Protein AF-A0A8C5DHE9-F1 (afdb_monomer)

Structure (mmCIF, N/CA/C/O backbone):
data_AF-A0A8C5DHE9-F1
#
_entry.id   AF-A0A8C5DHE9-F1
#
loop_
_atom_site.group_PDB
_atom_site.id
_atom_site.type_symbol
_atom_site.label_atom_id
_atom_site.label_alt_id
_atom_site.label_comp_id
_atom_site.label_asym_id
_atom_site.label_entity_id
_atom_site.label_seq_id
_atom_site.pdbx_PDB_ins_code
_atom_site.Cartn_x
_atom_site.Cartn_y
_a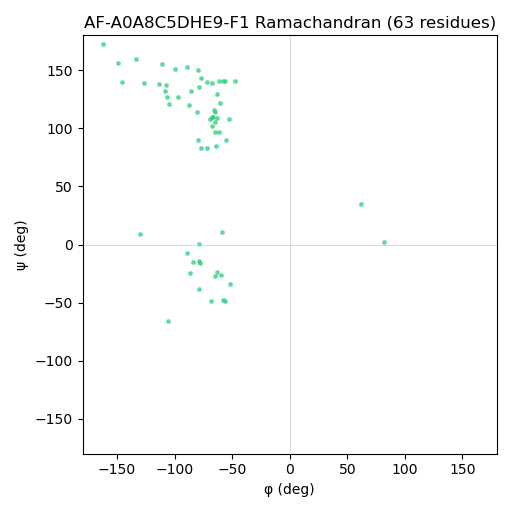tom_site.Cartn_z
_atom_site.occupancy
_atom_site.B_iso_or_equiv
_atom_site.auth_seq_id
_atom_site.auth_comp_id
_atom_site.auth_asym_id
_atom_site.auth_atom_id
_atom_site.pdbx_PDB_model_num
ATOM 1 N N . GLY A 1 1 ? -20.081 34.130 12.970 1.00 34.72 1 GLY A N 1
ATOM 2 C CA . GLY A 1 1 ? -19.007 33.375 13.638 1.00 34.72 1 GLY A CA 1
ATOM 3 C C . GLY A 1 1 ? -18.775 32.135 12.816 1.00 34.72 1 GLY A C 1
ATOM 4 O O . GLY A 1 1 ? -19.752 31.590 12.341 1.00 34.72 1 GLY A O 1
ATOM 5 N N . PHE A 1 2 ? -17.526 31.760 12.551 1.00 40.56 2 PHE A N 1
ATOM 6 C CA . PHE A 1 2 ? -17.221 30.524 11.828 1.00 40.56 2 PHE A CA 1
ATOM 7 C C . PHE A 1 2 ? -17.574 29.347 12.745 1.00 40.56 2 PHE A C 1
ATOM 9 O O . PHE A 1 2 ? -16.917 29.151 13.771 1.00 40.56 2 PHE A O 1
ATOM 16 N N . ASP A 1 3 ? -18.649 28.632 12.424 1.00 45.72 3 ASP A N 1
ATOM 17 C CA . ASP A 1 3 ? -19.117 27.495 13.206 1.00 45.72 3 ASP A CA 1
ATOM 18 C C . ASP A 1 3 ? -18.086 26.367 13.132 1.00 45.72 3 ASP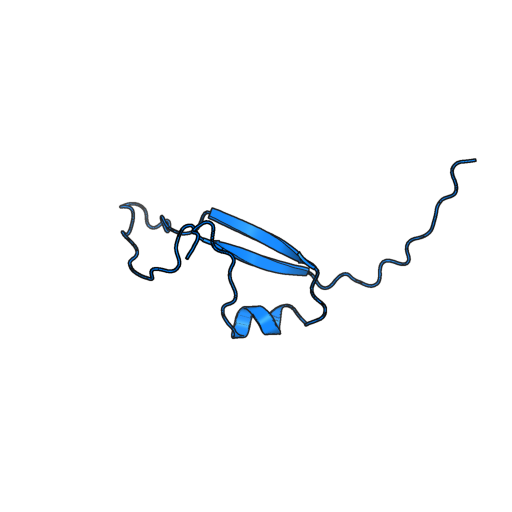 A C 1
ATOM 20 O O . ASP A 1 3 ? -17.789 25.805 12.075 1.00 45.72 3 ASP A O 1
ATOM 24 N N . LYS A 1 4 ? -17.500 26.055 14.290 1.00 49.66 4 LYS A N 1
ATOM 25 C CA . LYS A 1 4 ? -16.653 24.884 14.491 1.00 49.66 4 LYS A CA 1
ATOM 26 C C . LYS A 1 4 ? -17.559 23.657 14.482 1.00 49.66 4 LYS A C 1
ATOM 28 O O . LYS A 1 4 ? -17.961 23.186 15.542 1.00 49.66 4 LYS A O 1
ATOM 33 N N . ASN A 1 5 ? -17.885 23.150 13.295 1.00 46.44 5 ASN A N 1
ATOM 34 C CA . ASN A 1 5 ? -18.434 21.807 13.158 1.00 46.44 5 ASN A CA 1
ATOM 35 C C . ASN A 1 5 ? -17.382 20.823 13.677 1.00 46.44 5 ASN A C 1
ATOM 37 O O . ASN A 1 5 ? -16.423 20.475 12.990 1.00 46.44 5 ASN A O 1
ATOM 41 N N . THR A 1 6 ? -17.557 20.427 14.932 1.00 51.59 6 THR A N 1
ATOM 42 C CA . THR A 1 6 ? -16.938 19.277 15.574 1.00 51.59 6 THR A CA 1
ATOM 43 C C . THR A 1 6 ? -17.252 18.037 14.749 1.00 51.59 6 THR A C 1
ATOM 45 O O . THR A 1 6 ? -18.266 17.376 14.965 1.00 51.59 6 THR A O 1
ATOM 48 N N . VAL A 1 7 ? -16.389 17.724 13.784 1.00 57.62 7 VAL A N 1
ATOM 49 C CA . VAL A 1 7 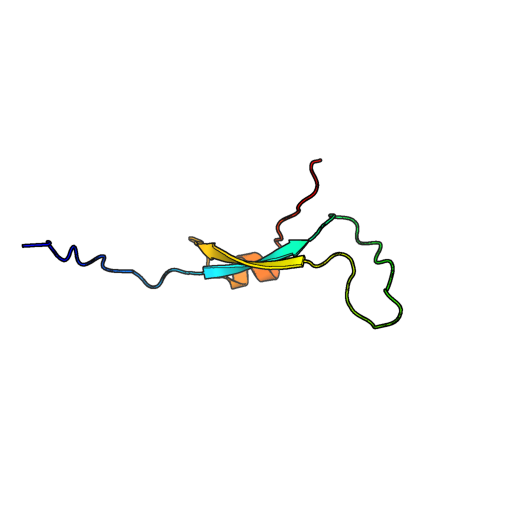? -16.291 16.370 13.251 1.00 57.62 7 VAL A CA 1
ATOM 50 C C . VAL A 1 7 ? -15.791 15.528 14.415 1.00 57.62 7 VAL A C 1
ATOM 52 O O . VAL A 1 7 ? -14.639 15.633 14.828 1.00 57.62 7 VAL A O 1
ATOM 55 N N . THR A 1 8 ? -16.683 14.745 15.009 1.00 48.81 8 THR A N 1
ATOM 56 C CA . THR A 1 8 ? -16.292 13.623 15.854 1.00 48.81 8 THR A CA 1
ATOM 57 C C . THR A 1 8 ? -15.561 12.638 14.940 1.00 48.81 8 THR A C 1
ATOM 59 O O . THR A 1 8 ? -16.183 11.758 14.354 1.00 48.81 8 THR A O 1
ATOM 62 N N . GLU A 1 9 ? -14.258 12.837 14.720 1.00 55.28 9 GLU A N 1
ATOM 63 C CA . GLU A 1 9 ? -13.422 11.856 14.030 1.00 55.28 9 GLU A CA 1
ATOM 64 C C . GLU A 1 9 ? -13.375 10.615 14.920 1.00 55.28 9 GLU A C 1
ATOM 66 O O . GLU A 1 9 ? -12.594 10.524 15.867 1.00 55.28 9 G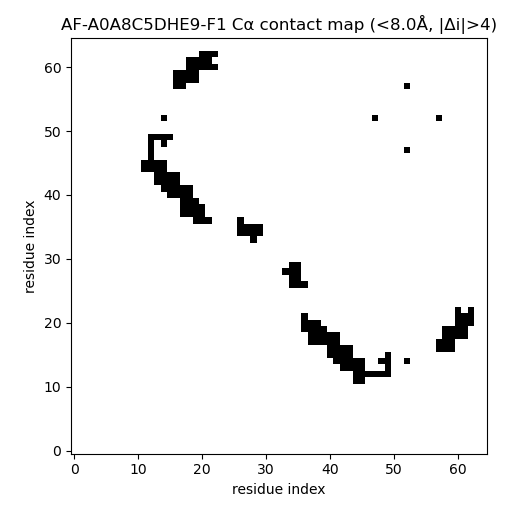LU A O 1
ATOM 71 N N . ALA A 1 10 ? -14.238 9.638 14.628 1.00 58.38 10 ALA A N 1
ATOM 72 C CA . ALA A 1 10 ? -13.923 8.260 14.963 1.00 58.38 10 ALA A CA 1
ATOM 73 C C . ALA A 1 10 ? -12.484 7.998 14.487 1.00 58.38 10 ALA A C 1
ATOM 75 O O . ALA A 1 10 ? -12.121 8.512 13.423 1.00 58.38 10 ALA A O 1
ATOM 76 N N . PRO A 1 11 ? -11.655 7.253 15.242 1.00 58.53 11 PRO A N 1
ATOM 77 C CA . PRO A 1 11 ? -10.294 6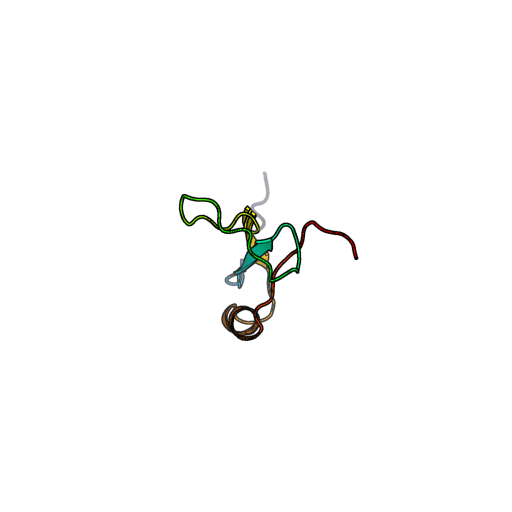.966 14.814 1.00 58.53 11 PRO A CA 1
ATOM 78 C C . PRO A 1 11 ? -10.353 6.379 13.402 1.00 58.53 11 PRO A C 1
ATOM 80 O O . PRO A 1 11 ? -10.860 5.275 13.208 1.00 58.53 11 PRO A O 1
ATOM 83 N N . GLN A 1 12 ? -9.920 7.157 12.405 1.00 71.88 12 GLN A N 1
ATOM 84 C CA . GLN A 1 12 ? -9.939 6.705 11.023 1.00 71.88 12 GLN A CA 1
ATOM 85 C C . GLN A 1 12 ? -8.965 5.536 10.932 1.00 71.88 12 GLN A C 1
ATOM 87 O O . GLN A 1 12 ? -7.759 5.696 11.134 1.00 71.88 12 GLN A O 1
ATOM 92 N N . ASN A 1 13 ? -9.488 4.344 10.655 1.00 88.06 13 ASN A N 1
ATOM 93 C CA . ASN A 1 13 ? -8.650 3.204 10.331 1.00 88.06 13 ASN A CA 1
ATOM 94 C C . ASN A 1 13 ? -7.980 3.506 8.989 1.00 88.06 13 ASN A C 1
ATOM 96 O O . ASN A 1 13 ? -8.636 3.571 7.950 1.00 88.06 13 ASN A O 1
ATOM 100 N N . LEU A 1 14 ? -6.669 3.738 9.031 1.00 94.88 14 LEU A N 1
ATOM 101 C CA . LEU A 1 14 ? -5.856 4.030 7.859 1.00 94.88 14 LEU A CA 1
ATOM 102 C C . LEU A 1 14 ? -4.997 2.817 7.524 1.00 94.88 14 LEU A C 1
ATOM 104 O O . LEU A 1 14 ? -4.245 2.323 8.365 1.00 94.88 14 LEU A O 1
ATOM 108 N N . TYR A 1 15 ? -5.081 2.363 6.280 1.00 95.75 15 TYR A N 1
ATOM 109 C CA . TYR A 1 15 ? -4.185 1.358 5.733 1.00 95.75 15 TYR A CA 1
ATOM 110 C C . TYR A 1 15 ? -3.060 2.035 4.950 1.00 95.75 15 TYR A C 1
ATOM 112 O O . TYR A 1 15 ? -3.311 2.844 4.060 1.00 95.75 15 TYR A O 1
ATOM 120 N N . GLU A 1 16 ? -1.814 1.698 5.277 1.00 96.69 16 GLU A N 1
ATOM 121 C CA . GLU A 1 16 ? -0.641 2.107 4.510 1.00 96.69 16 GLU A CA 1
ATOM 122 C C . GLU A 1 16 ? -0.489 1.197 3.282 1.00 96.69 16 GLU A C 1
ATOM 124 O O . GLU A 1 16 ? 0.115 0.125 3.338 1.00 96.69 16 GLU A O 1
ATOM 129 N N . CYS A 1 17 ? -1.112 1.611 2.181 1.00 96.31 17 CYS A N 1
ATOM 130 C CA . CYS A 1 17 ? -1.182 0.854 0.940 1.00 96.31 17 CYS A CA 1
ATOM 131 C C . CYS A 1 17 ? 0.036 1.153 0.050 1.00 96.31 17 CYS A C 1
ATOM 133 O O . CYS A 1 17 ? 0.228 2.314 -0.333 1.00 96.31 17 CYS A O 1
ATOM 135 N N . PRO A 1 18 ? 0.860 0.151 -0.309 1.00 95.31 18 PRO A N 1
ATOM 136 C CA . PRO A 1 18 ? 1.997 0.359 -1.196 1.00 95.31 18 PRO A CA 1
ATOM 137 C C . PRO A 1 18 ? 1.536 0.596 -2.640 1.00 95.31 18 PRO A C 1
ATOM 139 O O . PRO A 1 18 ? 0.632 -0.075 -3.138 1.00 95.31 18 PRO A O 1
ATOM 142 N N . LEU A 1 19 ? 2.190 1.533 -3.321 1.00 93.06 19 LEU A N 1
ATOM 143 C CA . LEU A 1 19 ? 2.016 1.836 -4.737 1.00 93.06 19 LEU A CA 1
ATOM 144 C C . LEU A 1 19 ? 3.201 1.280 -5.531 1.00 93.06 19 LEU A C 1
ATOM 146 O O . LEU A 1 19 ? 4.352 1.674 -5.304 1.00 93.06 19 LEU A O 1
ATOM 150 N N . TYR A 1 20 ? 2.910 0.398 -6.484 1.00 92.44 20 TYR A N 1
ATOM 151 C CA . TYR A 1 20 ? 3.894 -0.151 -7.414 1.00 92.44 20 TYR A CA 1
ATOM 152 C C . TYR A 1 20 ? 3.667 0.353 -8.842 1.00 92.44 20 TYR A C 1
ATOM 154 O O . TYR A 1 20 ? 2.555 0.717 -9.226 1.00 92.44 20 TYR A O 1
ATOM 162 N N . LYS A 1 21 ? 4.726 0.354 -9.657 1.00 88.38 21 LYS A N 1
ATOM 163 C CA . LYS A 1 21 ? 4.619 0.661 -11.089 1.00 88.38 21 LYS A CA 1
ATOM 164 C C . LYS A 1 21 ? 3.863 -0.435 -11.832 1.00 88.38 21 LYS A C 1
ATOM 166 O O . LYS A 1 21 ? 2.937 -0.115 -12.569 1.00 88.38 21 LYS A O 1
ATOM 171 N N . THR A 1 22 ? 4.235 -1.696 -11.616 1.00 86.75 22 THR A N 1
ATOM 172 C CA . THR A 1 22 ? 3.670 -2.865 -12.299 1.00 86.75 22 THR A CA 1
ATOM 173 C C . THR A 1 22 ? 3.320 -4.004 -11.338 1.00 86.75 22 THR A C 1
ATOM 175 O O . THR A 1 22 ? 3.844 -4.077 -10.225 1.00 86.75 22 THR A O 1
ATOM 178 N N . SER A 1 23 ? 2.436 -4.917 -11.756 1.00 86.06 23 SER A N 1
ATOM 179 C CA . SER A 1 23 ? 2.104 -6.143 -11.003 1.00 86.06 23 SER A CA 1
ATOM 180 C C . SER A 1 23 ? 3.157 -7.243 -11.155 1.00 86.06 23 SER A C 1
ATOM 182 O O . SER A 1 23 ? 3.151 -8.222 -10.402 1.00 86.06 23 SER A O 1
ATOM 184 N N . GLU A 1 24 ? 4.061 -7.111 -12.129 1.00 80.62 24 GLU A N 1
ATOM 185 C CA . GLU A 1 24 ? 5.066 -8.123 -12.407 1.00 80.62 24 GLU A CA 1
ATOM 186 C C . GLU A 1 24 ? 6.019 -8.298 -11.224 1.00 80.62 24 GLU A C 1
ATOM 188 O O . GLU A 1 24 ? 6.652 -7.368 -10.725 1.00 80.62 24 GLU A O 1
ATOM 193 N N . ARG A 1 25 ? 6.190 -9.556 -10.816 1.00 64.88 25 ARG A N 1
ATOM 194 C CA . ARG A 1 25 ? 7.159 -9.944 -9.782 1.00 64.88 25 ARG A CA 1
ATOM 195 C C . ARG A 1 25 ? 8.597 -10.023 -10.302 1.00 64.88 25 ARG A C 1
ATOM 197 O O . ARG A 1 25 ? 9.501 -10.358 -9.538 1.00 64.88 25 ARG A O 1
ATOM 204 N N . LYS A 1 26 ? 8.832 -9.731 -11.587 1.00 60.50 26 LYS A N 1
ATOM 205 C CA . LYS A 1 26 ? 10.169 -9.698 -12.189 1.00 60.50 26 LYS A CA 1
ATOM 206 C C . LYS A 1 26 ? 10.883 -8.412 -11.782 1.00 60.50 26 LYS A C 1
ATOM 208 O O . LYS A 1 26 ? 10.896 -7.425 -12.506 1.00 60.50 26 LYS A O 1
ATOM 213 N N . GLY A 1 27 ? 11.482 -8.420 -10.597 1.00 55.41 27 GLY A N 1
ATOM 214 C CA . GLY A 1 27 ? 12.375 -7.349 -10.182 1.00 55.41 27 GLY A CA 1
ATOM 215 C C . GLY A 1 27 ? 13.641 -7.361 -11.034 1.00 55.41 27 GLY A C 1
ATOM 216 O O . GLY A 1 27 ? 14.483 -8.240 -10.867 1.00 55.41 27 GLY A O 1
ATOM 217 N N . THR A 1 28 ? 13.829 -6.371 -11.907 1.00 52.53 28 THR A N 1
ATOM 218 C CA . THR A 1 28 ? 15.193 -5.965 -12.257 1.00 52.53 28 THR A CA 1
ATOM 219 C C . THR A 1 28 ? 15.775 -5.351 -10.991 1.00 52.53 28 THR A C 1
ATOM 221 O O . THR A 1 28 ? 15.401 -4.242 -10.602 1.00 52.53 28 THR A O 1
ATOM 224 N N . LEU A 1 29 ? 16.605 -6.124 -10.289 1.00 55.78 29 LEU A N 1
ATOM 225 C CA . LEU A 1 29 ? 17.321 -5.661 -9.110 1.00 55.78 29 LEU A CA 1
ATOM 226 C C . LEU A 1 29 ? 18.255 -4.532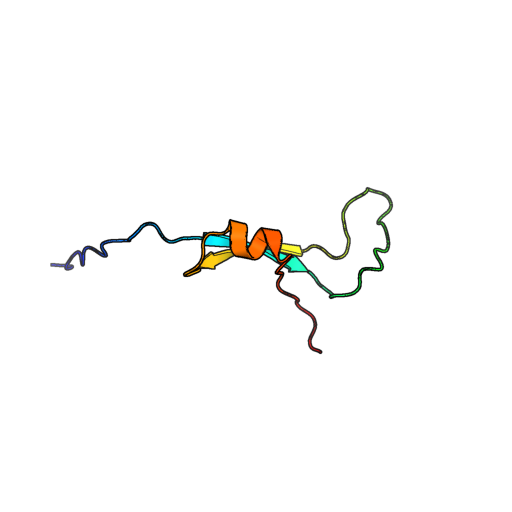 -9.564 1.00 55.78 29 LEU A C 1
ATOM 228 O O . LEU A 1 29 ? 19.226 -4.782 -10.277 1.00 55.78 29 LEU A O 1
ATOM 232 N 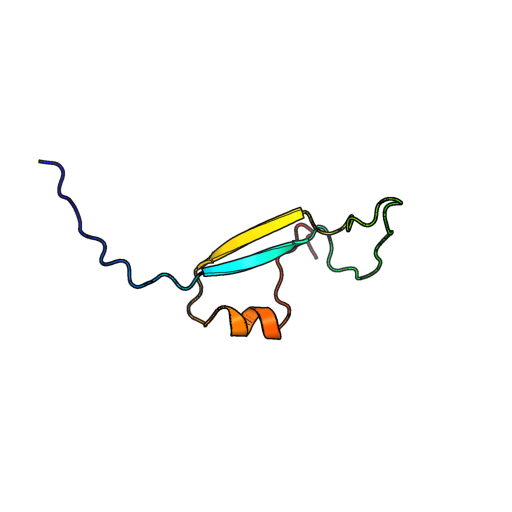N . SER A 1 30 ? 17.952 -3.285 -9.196 1.00 53.75 30 SER A N 1
ATOM 233 C CA . SER A 1 30 ? 18.923 -2.198 -9.327 1.00 53.75 30 SER A CA 1
ATOM 234 C C . SER A 1 30 ? 20.163 -2.584 -8.532 1.00 53.75 30 SER A C 1
ATOM 236 O O . SER A 1 30 ? 20.039 -3.101 -7.421 1.00 53.75 30 SER A O 1
ATOM 238 N N . THR A 1 31 ? 21.351 -2.292 -9.050 1.00 58.00 31 THR A N 1
ATOM 239 C CA . THR A 1 31 ? 22.669 -2.597 -8.459 1.00 58.00 31 THR A CA 1
ATOM 240 C C . THR A 1 31 ? 22.928 -1.992 -7.064 1.00 58.00 31 THR A C 1
ATOM 242 O O . THR A 1 31 ? 24.038 -2.076 -6.553 1.00 58.00 31 THR A O 1
ATOM 245 N N . THR A 1 32 ? 21.912 -1.434 -6.402 1.00 61.81 32 THR A N 1
ATOM 246 C CA . THR A 1 32 ? 21.949 -0.858 -5.050 1.00 61.81 32 THR A CA 1
ATOM 247 C C . THR A 1 32 ? 20.836 -1.364 -4.113 1.00 61.81 32 THR A C 1
ATOM 249 O O . THR A 1 32 ? 20.679 -0.833 -3.019 1.00 61.81 32 THR A O 1
ATOM 252 N N . GLY A 1 33 ? 20.053 -2.387 -4.490 1.00 54.44 33 GLY A N 1
ATOM 253 C CA . GLY A 1 33 ? 19.109 -3.062 -3.575 1.00 54.44 33 GLY A CA 1
ATOM 254 C C . GLY A 1 33 ? 17.753 -2.373 -3.356 1.00 54.44 33 GLY A C 1
ATOM 255 O O . GLY A 1 33 ? 16.917 -2.895 -2.622 1.00 54.44 33 GLY A O 1
ATOM 256 N N . HIS A 1 34 ? 17.485 -1.245 -4.018 1.00 61.53 34 HIS A N 1
ATOM 257 C CA . HIS A 1 34 ? 16.154 -0.631 -4.038 1.00 61.53 34 HIS A CA 1
ATOM 258 C C . HIS A 1 34 ? 15.293 -1.249 -5.145 1.00 61.53 34 HIS A C 1
ATOM 260 O O .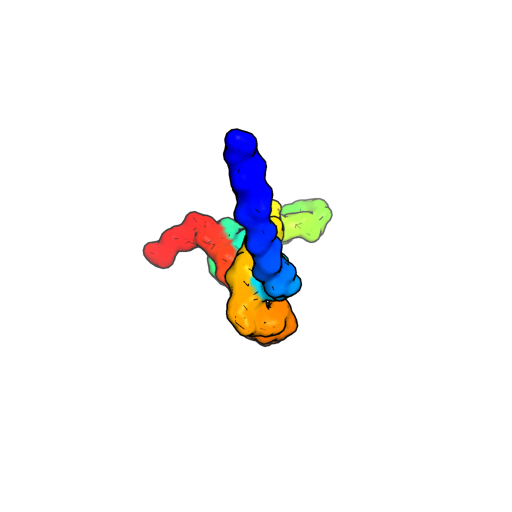 HIS A 1 34 ? 15.726 -1.366 -6.294 1.00 61.53 34 HIS A O 1
ATOM 266 N N . SER A 1 35 ? 14.058 -1.633 -4.803 1.00 65.44 35 SER A N 1
ATOM 267 C CA . SER A 1 35 ? 13.083 -2.123 -5.780 1.00 65.44 35 SER A CA 1
ATOM 268 C C . SER A 1 35 ? 12.815 -1.035 -6.812 1.00 65.44 35 SER A C 1
ATOM 270 O O . SER A 1 35 ? 12.350 0.047 -6.462 1.00 65.44 35 SER A O 1
ATOM 272 N N . THR A 1 36 ? 13.058 -1.325 -8.091 1.00 76.25 36 THR A N 1
ATOM 273 C CA . THR A 1 36 ? 12.620 -0.430 -9.165 1.00 76.25 36 THR A CA 1
ATOM 274 C C . THR A 1 36 ? 11.112 -0.324 -9.207 1.00 76.25 36 THR A C 1
ATOM 276 O O . THR A 1 36 ? 10.634 0.665 -9.730 1.00 76.25 36 THR A O 1
ATOM 279 N N . ASN A 1 37 ? 10.363 -1.299 -8.692 1.00 83.12 37 ASN A N 1
ATOM 280 C CA . ASN A 1 37 ? 8.919 -1.362 -8.860 1.00 83.12 37 ASN A CA 1
ATOM 281 C C . ASN A 1 37 ? 8.147 -0.567 -7.789 1.00 83.12 37 ASN A C 1
ATOM 283 O O . ASN A 1 37 ? 7.028 -0.141 -8.043 1.00 83.12 37 ASN A O 1
ATOM 287 N N . PHE A 1 38 ? 8.725 -0.337 -6.607 1.00 89.19 38 PHE A N 1
ATOM 288 C CA . PHE A 1 38 ? 8.081 0.442 -5.541 1.00 89.19 38 PHE A CA 1
ATOM 289 C C . PHE A 1 38 ? 8.190 1.947 -5.796 1.00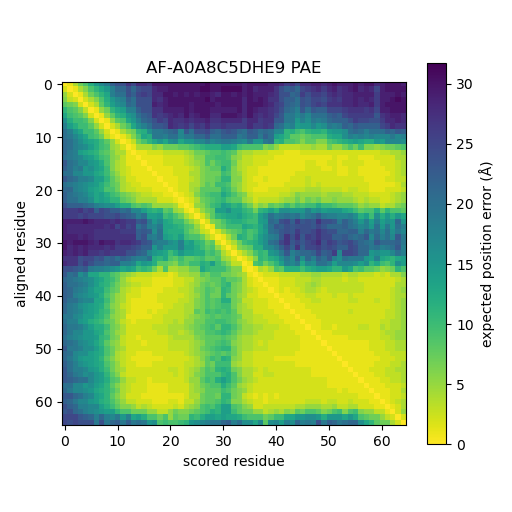 89.19 38 PHE A C 1
ATOM 291 O O . PHE A 1 38 ? 9.264 2.435 -6.148 1.00 89.19 38 PHE A O 1
ATOM 298 N N . ILE A 1 39 ? 7.089 2.674 -5.595 1.00 89.69 39 ILE A N 1
ATOM 299 C CA . ILE A 1 39 ? 7.059 4.138 -5.685 1.00 89.69 39 ILE A CA 1
ATOM 300 C C . ILE A 1 39 ? 6.976 4.745 -4.281 1.00 89.69 39 ILE A C 1
ATOM 302 O O . ILE A 1 39 ? 7.897 5.440 -3.857 1.00 89.69 39 ILE A O 1
ATOM 306 N N . LEU A 1 40 ? 5.866 4.509 -3.575 1.00 92.81 40 LEU A N 1
ATOM 307 C CA . LEU A 1 40 ? 5.563 5.092 -2.263 1.00 92.81 40 LEU A CA 1
ATOM 308 C C . LEU A 1 40 ? 4.457 4.307 -1.553 1.00 92.81 40 LEU A C 1
ATOM 310 O O . LEU A 1 40 ? 3.810 3.461 -2.165 1.00 92.81 40 LEU A O 1
ATOM 314 N N . SER A 1 41 ? 4.192 4.635 -0.290 1.00 94.06 41 SER A N 1
ATOM 315 C CA . SER A 1 41 ? 3.003 4.171 0.430 1.00 94.06 41 SER A CA 1
ATOM 316 C C . SER A 1 41 ? 2.002 5.309 0.621 1.00 94.06 41 SER A C 1
ATOM 318 O O . SER A 1 41 ? 2.386 6.427 0.969 1.00 94.06 41 SER A O 1
ATOM 320 N N . MET A 1 42 ? 0.714 5.030 0.420 1.00 94.50 42 MET A N 1
ATOM 321 C CA . MET A 1 42 ? -0.379 5.985 0.611 1.00 94.50 42 MET A CA 1
ATOM 322 C C . MET A 1 42 ? -1.272 5.545 1.769 1.00 94.50 42 MET A C 1
ATOM 324 O O . MET A 1 42 ? -1.612 4.371 1.887 1.00 94.50 42 MET A O 1
ATOM 328 N N . LYS A 1 43 ? -1.689 6.494 2.611 1.00 95.06 43 LYS A N 1
ATOM 329 C CA . LYS A 1 43 ? -2.675 6.230 3.664 1.00 95.06 43 LYS A CA 1
ATOM 330 C C . LYS A 1 43 ? -4.073 6.259 3.061 1.00 95.06 43 LYS A C 1
ATOM 332 O O . LYS A 1 43 ? -4.519 7.312 2.613 1.00 95.06 43 LYS A O 1
ATOM 337 N N . LEU A 1 44 ? -4.744 5.114 3.059 1.00 94.25 44 LEU A N 1
ATOM 338 C CA . LEU A 1 44 ? -6.109 4.969 2.566 1.00 94.25 44 LEU A CA 1
ATOM 339 C C . LEU A 1 44 ? -7.071 4.762 3.742 1.00 94.25 44 LEU A C 1
ATOM 341 O O . LEU A 1 44 ? -6.789 3.911 4.592 1.00 94.25 44 LEU A O 1
ATOM 345 N N . PRO A 1 45 ? -8.197 5.495 3.807 1.00 94.50 45 PRO A N 1
ATOM 346 C CA . PRO A 1 45 ? -9.262 5.171 4.748 1.00 94.50 45 PRO A CA 1
ATOM 347 C C . PRO A 1 45 ? -9.815 3.774 4.449 1.00 94.50 45 PRO A C 1
ATOM 349 O O . PRO A 1 45 ? -9.940 3.377 3.289 1.00 94.50 45 PRO A O 1
ATOM 352 N N . THR A 1 46 ? -10.119 3.010 5.495 1.00 92.69 46 THR A N 1
ATOM 353 C CA . THR A 1 46 ? -10.622 1.638 5.378 1.00 92.69 46 THR A CA 1
ATOM 354 C C . THR A 1 46 ? -11.620 1.313 6.482 1.00 92.69 46 THR A C 1
ATOM 356 O O . THR A 1 46 ? -11.387 1.608 7.650 1.00 92.69 46 THR A O 1
ATOM 359 N N . ASP A 1 47 ? -12.687 0.598 6.128 1.00 93.81 47 ASP A N 1
ATOM 360 C CA . ASP A 1 47 ? -13.654 0.062 7.096 1.00 93.81 47 ASP A CA 1
ATOM 361 C C . ASP A 1 47 ? -13.143 -1.206 7.805 1.00 93.81 47 ASP A C 1
ATOM 363 O O . ASP A 1 47 ? -13.673 -1.624 8.833 1.00 93.81 47 ASP A O 1
ATOM 367 N N . GLN A 1 48 ? -12.097 -1.836 7.262 1.00 93.25 48 GLN A N 1
ATOM 368 C CA . GLN A 1 48 ? -11.437 -3.011 7.836 1.00 93.25 48 GLN A CA 1
ATOM 369 C C . GLN A 1 48 ? -10.153 -2.623 8.589 1.00 93.25 48 GLN A C 1
ATOM 371 O O . GLN A 1 48 ? -9.479 -1.671 8.181 1.00 93.25 48 GLN A O 1
ATOM 376 N N . PRO A 1 49 ? -9.740 -3.382 9.626 1.00 93.44 49 PRO A N 1
ATOM 377 C CA . PRO A 1 49 ? -8.441 -3.196 10.268 1.00 93.44 49 PRO A CA 1
ATOM 378 C C . PRO A 1 49 ? -7.294 -3.311 9.248 1.00 93.44 49 PRO A C 1
ATOM 380 O O . PRO A 1 49 ? -7.338 -4.216 8.412 1.00 93.44 49 PRO A O 1
ATOM 383 N N . PRO A 1 50 ? -6.230 -2.491 9.324 1.00 93.69 50 PRO A N 1
ATOM 384 C CA . PRO A 1 50 ? -5.125 -2.513 8.355 1.00 93.69 50 PRO A CA 1
ATOM 385 C C . PRO A 1 50 ? -4.507 -3.903 8.130 1.00 93.69 50 PRO A C 1
ATOM 387 O O . PRO A 1 50 ? -4.135 -4.258 7.011 1.00 93.69 50 PRO A O 1
ATOM 390 N N . GLN A 1 51 ? -4.464 -4.742 9.171 1.00 94.62 51 GLN A N 1
ATOM 391 C CA . GLN A 1 51 ? -3.966 -6.119 9.103 1.00 94.62 51 GLN A CA 1
ATOM 392 C C . GLN A 1 51 ? -4.751 -6.992 8.113 1.00 94.62 51 GLN A C 1
ATOM 394 O O . GLN A 1 51 ? -4.189 -7.956 7.591 1.00 94.62 51 GLN A O 1
ATOM 399 N N . HIS A 1 52 ? -6.023 -6.678 7.847 1.00 95.81 52 HIS A N 1
ATOM 400 C CA . HIS A 1 52 ? -6.830 -7.347 6.826 1.00 95.81 52 HIS A CA 1
ATOM 401 C C . HIS A 1 52 ? -6.164 -7.242 5.448 1.00 95.81 52 HIS A C 1
ATOM 403 O O . HIS A 1 52 ? -6.008 -8.246 4.754 1.00 95.81 52 HIS A O 1
ATOM 409 N N . TRP A 1 53 ? -5.731 -6.037 5.078 1.00 96.88 53 TRP A N 1
ATOM 410 C CA . TRP A 1 53 ? -5.136 -5.742 3.776 1.00 96.88 53 TRP A CA 1
ATOM 411 C C . TRP A 1 53 ? -3.679 -6.181 3.688 1.00 96.88 53 TRP A C 1
ATOM 413 O O . TRP A 1 53 ? -3.285 -6.770 2.682 1.00 96.88 53 TRP A O 1
ATOM 423 N N . VAL A 1 54 ? -2.916 -6.014 4.776 1.00 94.38 54 VAL A N 1
ATOM 424 C CA . VAL A 1 54 ? -1.536 -6.520 4.879 1.00 94.38 54 VAL A CA 1
ATOM 425 C C . VAL A 1 54 ? -1.490 -8.029 4.630 1.00 94.38 54 VAL A C 1
ATOM 427 O O . VAL A 1 54 ? -0.713 -8.491 3.799 1.00 94.38 54 VAL A O 1
ATOM 430 N N . LYS A 1 55 ? -2.358 -8.810 5.291 1.00 96.12 55 LYS A N 1
ATOM 431 C CA . LYS A 1 55 ? -2.402 -10.277 5.128 1.00 96.12 55 LYS A CA 1
ATOM 432 C C . LYS A 1 55 ? -2.806 -10.719 3.720 1.00 96.12 55 LYS A C 1
ATOM 434 O O . LYS A 1 55 ? -2.442 -11.813 3.304 1.00 96.12 55 LYS A O 1
ATOM 439 N N . ARG A 1 56 ? -3.567 -9.891 3.003 1.00 96.00 56 ARG A N 1
ATOM 440 C CA . ARG A 1 56 ? -4.004 -10.156 1.625 1.00 96.00 56 ARG A CA 1
ATOM 441 C C . ARG A 1 56 ? -3.015 -9.648 0.576 1.00 96.00 56 ARG A C 1
ATOM 443 O O . ARG A 1 56 ? -3.202 -9.947 -0.597 1.00 96.00 56 ARG A O 1
ATOM 450 N N . GLY A 1 57 ? -1.982 -8.907 0.984 1.00 94.19 57 GLY A N 1
ATOM 451 C CA . GLY A 1 57 ? -0.997 -8.331 0.073 1.00 94.19 57 GLY A CA 1
ATOM 452 C C . GLY A 1 57 ? -1.608 -7.336 -0.913 1.00 94.19 57 GLY A C 1
ATOM 453 O O . GLY A 1 57 ? -1.188 -7.300 -2.067 1.00 94.19 57 GLY A O 1
ATOM 454 N N . VAL A 1 58 ? -2.624 -6.578 -0.487 1.00 95.38 58 VAL A N 1
ATOM 455 C CA . VAL A 1 58 ? -3.248 -5.564 -1.347 1.00 95.38 58 VAL A CA 1
ATOM 456 C C . VAL A 1 58 ? -2.265 -4.428 -1.609 1.00 95.38 58 VAL A C 1
ATOM 458 O O . VAL A 1 58 ? -1.539 -3.998 -0.719 1.00 95.38 58 VAL A O 1
ATOM 461 N N . ALA A 1 59 ? -2.237 -3.956 -2.849 1.00 94.56 59 ALA A N 1
ATOM 462 C CA . ALA A 1 59 ? -1.389 -2.864 -3.291 1.00 94.56 59 ALA A CA 1
ATOM 463 C C . ALA A 1 59 ? -2.087 -2.095 -4.415 1.00 94.56 59 ALA A C 1
ATOM 465 O O . ALA A 1 59 ? -2.928 -2.652 -5.124 1.00 94.56 59 ALA A O 1
ATOM 466 N N . MET A 1 60 ? -1.715 -0.833 -4.595 1.00 94.56 60 MET A N 1
ATOM 467 C CA . MET A 1 60 ? -2.097 -0.048 -5.766 1.00 94.56 60 MET A CA 1
ATOM 468 C C . MET A 1 60 ? -1.066 -0.216 -6.880 1.00 94.56 60 MET A C 1
ATOM 470 O O . MET A 1 60 ? 0.122 -0.425 -6.621 1.00 94.56 60 MET A O 1
ATOM 474 N N . LEU A 1 61 ? -1.521 -0.060 -8.120 1.00 93.44 61 LEU A N 1
ATOM 475 C CA . LEU A 1 61 ? -0.696 -0.135 -9.318 1.00 93.44 61 LEU A CA 1
ATOM 476 C C . LEU A 1 61 ? -0.885 1.127 -10.165 1.00 93.44 61 LEU A C 1
ATOM 478 O O . LEU A 1 61 ? -2.007 1.604 -10.309 1.00 93.44 61 LEU A O 1
ATOM 482 N N . CYS A 1 62 ? 0.200 1.659 -10.732 1.00 89.88 62 CYS A N 1
ATOM 483 C CA . CYS A 1 62 ? 0.134 2.752 -11.713 1.00 89.88 62 CYS A CA 1
ATOM 484 C C . CYS A 1 62 ? -0.115 2.269 -13.150 1.00 89.88 62 CYS A C 1
ATOM 486 O O . CYS A 1 62 ? -0.410 3.087 -14.018 1.00 89.88 62 CYS A O 1
ATOM 488 N N . GLN A 1 63 ? 0.063 0.976 -13.421 1.00 85.38 63 GLN A N 1
ATOM 489 C CA . GLN A 1 63 ? -0.227 0.390 -14.726 1.00 85.38 63 GLN A CA 1
ATOM 490 C C . GLN A 1 63 ? -1.737 0.198 -14.913 1.00 85.38 63 GLN A C 1
ATOM 492 O O . GLN A 1 63 ? -2.441 -0.193 -13.982 1.00 85.38 63 GLN A O 1
ATOM 497 N N . ASN A 1 64 ? -2.203 0.419 -16.137 1.00 76.62 64 ASN A N 1
ATOM 498 C CA . ASN A 1 64 ? -3.503 -0.076 -16.573 1.00 76.62 64 ASN A CA 1
ATOM 499 C C . ASN A 1 64 ? -3.360 -1.564 -16.946 1.00 76.62 64 ASN A C 1
ATOM 501 O O . ASN A 1 64 ? -2.273 -1.977 -17.359 1.00 76.62 64 ASN A O 1
ATOM 505 N N . GLU A 1 65 ? -4.426 -2.350 -16.775 1.00 64.44 65 GLU A N 1
ATOM 506 C CA . GLU A 1 65 ? -4.522 -3.696 -17.372 1.00 64.44 65 GLU A CA 1
ATOM 507 C C . GLU A 1 65 ? -4.635 -3.638 -18.899 1.00 64.44 65 GLU A C 1
ATOM 509 O O . GLU A 1 65 ? -5.250 -2.675 -19.418 1.00 64.44 65 GLU A O 1
#

InterPro domains:
  IPR026983 Dynein heavy chain [PTHR46961] (10-63)
  IPR041228 Dynein heavy chain, C-terminal domain [PF18199] (9-62)
  IPR043160 Dynein heavy chain, C-terminal domain, barrel region [G3DSA:3.10.490.20] (2-65)

Foldseek 3Di:
DPDPPPPPPDPFQWAFAWEFADPDPPFPQDPPRDTPGTDGTDTDGDPDHNVVCVVVVHHHYPDDD

Solvent-accessible surface area (backbone atoms only — not comparable to full-atom values): 4333 Å² total; per-residue (Å²): 130,90,78,82,76,77,73,81,73,66,86,76,40,58,29,79,37,42,33,25,48,56,91,71,85,78,71,66,74,42,99,80,78,53,65,74,46,60,75,51,70,44,80,38,84,42,97,57,62,46,65,63,44,62,76,66,65,61,64,47,62,75,54,79,135

Secondary structure (DSSP, 8-state):
-------------EEEEEEES-S-----B-TTS-BSSEEEEEEEE-SS-HHHHHHHT--EESS--

Sequence (65 aa):
GFDKNTVTEAPQNLYECPLYKTSERKGTLSTTGHSTNFILSMKLPTDQPPQHWVKRGVAMLCQNE

Nearest PDB structures (foldseek):
  8glv-assembly1_Mm  TM=7.129E-01  e=1.280E-04  Chlamydomonas reinhardtii
  8j07-assembly1_g1  TM=6.462E-01  e=2.111E-03  Homo sapiens
  8j07-assembly1_g5  TM=6.678E-01  e=2.579E-03  Homo sapiens
  8wq4-assembly1_S10P  TM=2.271E-01  e=6.344E+00  Sulfolobus acidocaldarius DSM 639

Mean predicted aligned error: 10.64 Å

Radius of gyration: 17.18 Å; Cα contacts (8 Å, |Δi|>4): 82; chains: 1; bounding box: 42×44×33 Å

pLDDT: mean 78.31, std 18.72, range [34.72, 96.88]

Organism: Gouania willdenowi (NCBI:txid441366)